Protein AF-A0A3M2VN21-F1 (afdb_monomer_lite)

Structure (mmCIF, N/CA/C/O backbone):
data_AF-A0A3M2VN21-F1
#
_entry.id   AF-A0A3M2VN21-F1
#
loop_
_atom_site.group_PDB
_atom_site.id
_atom_site.type_symbol
_atom_site.label_atom_id
_atom_site.label_alt_id
_atom_site.label_comp_id
_atom_site.label_asym_id
_atom_site.label_entity_id
_atom_site.label_seq_id
_atom_site.pdbx_PDB_ins_code
_atom_site.Cartn_x
_atom_site.Cartn_y
_atom_site.Cartn_z
_atom_site.occupancy
_atom_site.B_iso_or_equiv
_atom_site.auth_seq_id
_atom_site.auth_comp_id
_atom_site.auth_asym_id
_atom_site.auth_atom_id
_atom_site.pdbx_PDB_model_num
ATOM 1 N N . MET A 1 1 ? 8.908 -7.407 -5.002 1.00 74.88 1 MET A N 1
ATOM 2 C CA . MET A 1 1 ? 7.455 -7.652 -4.819 1.00 74.88 1 MET A CA 1
ATOM 3 C C . MET A 1 1 ? 6.894 -8.582 -5.898 1.00 74.88 1 MET A C 1
ATOM 5 O O . MET A 1 1 ? 7.407 -8.558 -7.011 1.00 74.88 1 MET A O 1
ATOM 9 N N . ASP A 1 2 ? 5.835 -9.355 -5.621 1.00 87.44 2 ASP A N 1
ATOM 10 C CA . ASP A 1 2 ? 5.081 -10.104 -6.645 1.00 87.44 2 ASP A CA 1
ATOM 11 C C . ASP A 1 2 ? 3.677 -9.520 -6.905 1.00 87.44 2 ASP A C 1
ATOM 13 O O . ASP A 1 2 ? 3.157 -8.704 -6.140 1.00 87.44 2 ASP A O 1
ATOM 17 N N . ALA A 1 3 ? 3.051 -9.944 -8.007 1.00 89.69 3 ALA A N 1
ATOM 18 C CA . ALA A 1 3 ? 1.728 -9.466 -8.407 1.00 89.69 3 ALA A CA 1
ATOM 19 C C . ALA A 1 3 ? 0.616 -9.843 -7.412 1.00 89.69 3 ALA A C 1
ATOM 21 O O . ALA A 1 3 ? -0.349 -9.095 -7.268 1.00 89.69 3 ALA A O 1
ATOM 22 N N . VAL A 1 4 ? 0.752 -10.973 -6.708 1.00 94.56 4 VAL A N 1
ATOM 23 C CA . VAL A 1 4 ? -0.243 -11.448 -5.731 1.00 94.56 4 VAL A CA 1
ATOM 24 C C . VAL A 1 4 ? -0.299 -10.502 -4.535 1.00 94.56 4 VAL A C 1
ATOM 26 O O . VAL A 1 4 ? -1.377 -10.189 -4.031 1.00 94.56 4 VAL A O 1
ATOM 29 N N . THR A 1 5 ? 0.857 -10.005 -4.108 1.00 93.25 5 THR A N 1
ATOM 30 C CA . THR A 1 5 ? 0.978 -9.062 -2.997 1.00 93.25 5 THR A CA 1
ATOM 31 C C . THR A 1 5 ? 0.366 -7.710 -3.352 1.00 93.25 5 THR A C 1
ATOM 33 O O . THR A 1 5 ? -0.441 -7.184 -2.587 1.00 93.25 5 THR A O 1
ATOM 36 N N . ILE A 1 6 ? 0.647 -7.198 -4.554 1.00 92.06 6 ILE A N 1
ATOM 37 C CA . ILE A 1 6 ? 0.047 -5.953 -5.059 1.00 92.06 6 ILE A CA 1
ATOM 38 C C . ILE A 1 6 ? -1.477 -6.092 -5.164 1.00 92.06 6 ILE A C 1
ATOM 40 O O . ILE A 1 6 ? -2.214 -5.226 -4.697 1.00 92.06 6 ILE A O 1
ATOM 44 N N . GLU A 1 7 ? -1.975 -7.201 -5.715 1.00 95.81 7 GLU A N 1
ATOM 45 C CA . GLU A 1 7 ? -3.414 -7.462 -5.793 1.00 95.81 7 GLU A CA 1
ATOM 46 C C . GLU A 1 7 ? -4.057 -7.519 -4.399 1.00 95.81 7 GLU A C 1
ATOM 48 O O . GLU A 1 7 ? -5.151 -6.983 -4.187 1.00 95.81 7 GLU A O 1
ATOM 53 N N . ARG A 1 8 ? -3.373 -8.136 -3.427 1.00 95.69 8 ARG A N 1
ATOM 54 C CA . ARG A 1 8 ? -3.825 -8.178 -2.034 1.00 95.69 8 ARG A CA 1
ATOM 55 C C . ARG A 1 8 ? -3.920 -6.775 -1.443 1.00 95.69 8 ARG A C 1
ATOM 57 O O . ARG A 1 8 ? -4.905 -6.495 -0.764 1.00 95.69 8 ARG A O 1
ATOM 64 N N . TRP A 1 9 ? -2.959 -5.897 -1.708 1.00 95.31 9 TRP A N 1
ATOM 65 C CA . TRP A 1 9 ? -3.006 -4.508 -1.252 1.00 95.31 9 TRP A CA 1
ATOM 66 C C . TRP A 1 9 ? -4.154 -3.731 -1.889 1.00 95.31 9 TRP A C 1
ATOM 68 O O . TRP A 1 9 ? -4.955 -3.148 -1.165 1.00 95.31 9 TRP A O 1
ATOM 78 N N . ILE A 1 10 ? -4.318 -3.816 -3.212 1.00 94.88 10 ILE A N 1
ATOM 79 C CA . ILE A 1 10 ? -5.408 -3.145 -3.939 1.00 94.88 10 ILE A CA 1
ATOM 80 C C . ILE A 1 10 ? -6.777 -3.545 -3.370 1.00 94.88 10 ILE A C 1
ATOM 82 O O . ILE A 1 10 ? -7.638 -2.698 -3.142 1.00 94.88 10 ILE A O 1
ATOM 86 N N . LYS A 1 11 ? -6.979 -4.836 -3.079 1.00 97.12 11 LYS A N 1
ATOM 87 C CA . LYS A 1 11 ? -8.229 -5.349 -2.487 1.00 97.12 11 LYS A CA 1
ATOM 88 C C . LYS A 1 11 ? -8.517 -4.825 -1.078 1.00 97.12 11 LYS A C 1
ATOM 90 O O . LYS A 1 11 ? -9.641 -4.967 -0.607 1.00 97.12 11 LYS A O 1
ATOM 95 N N . ASN A 1 12 ? -7.517 -4.271 -0.403 1.00 97.00 12 ASN A N 1
ATOM 96 C CA . ASN A 1 12 ? -7.604 -3.790 0.970 1.00 97.00 12 ASN A CA 1
ATOM 97 C C . ASN A 1 12 ? -7.520 -2.255 1.079 1.00 97.00 12 ASN A C 1
ATOM 99 O O . ASN A 1 12 ? -7.436 -1.735 2.193 1.00 97.00 12 ASN A O 1
ATOM 103 N N . LEU A 1 13 ? -7.590 -1.529 -0.042 1.00 96.31 13 LEU A N 1
ATOM 104 C CA . LEU A 1 13 ? -7.759 -0.076 -0.033 1.00 96.31 13 LEU A CA 1
ATOM 105 C C . LEU A 1 13 ? -9.000 0.330 0.783 1.00 96.31 13 LEU A C 1
ATOM 1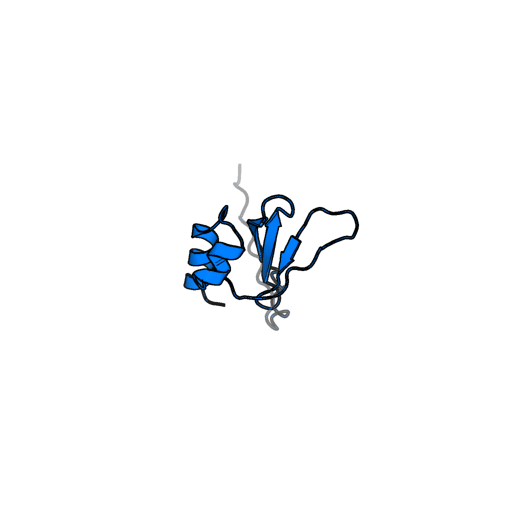07 O O . LEU A 1 13 ? -10.032 -0.345 0.790 1.00 96.31 13 LEU A O 1
ATOM 111 N N . GLY A 1 14 ? -8.880 1.437 1.508 1.00 95.62 14 GLY A N 1
ATOM 112 C CA . GLY A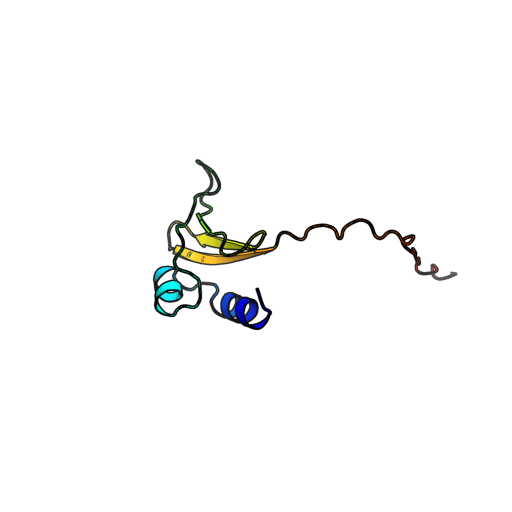 1 14 ? -9.865 1.991 2.430 1.00 95.62 14 GLY A CA 1
ATOM 113 C C . GLY A 1 14 ? -9.850 1.383 3.836 1.00 95.62 14 GLY A C 1
ATOM 114 O O . GLY A 1 14 ? -10.545 1.898 4.717 1.00 95.62 14 GLY A O 1
ATOM 115 N N . ARG A 1 15 ? -9.089 0.311 4.089 1.00 97.19 15 ARG A N 1
ATOM 116 C CA . ARG A 1 15 ? -8.975 -0.306 5.425 1.00 97.19 15 ARG A CA 1
ATOM 117 C C . ARG A 1 15 ? -7.998 0.440 6.328 1.00 97.19 15 ARG A C 1
ATOM 119 O O . ARG A 1 15 ? -7.144 1.180 5.851 1.00 97.19 15 ARG A O 1
ATOM 126 N N . GLN A 1 16 ? -8.132 0.244 7.640 1.00 96.25 16 GLN A N 1
ATOM 127 C CA . GLN A 1 16 ? -7.266 0.895 8.625 1.00 96.25 16 GLN A CA 1
ATOM 128 C C . GLN A 1 16 ? -5.879 0.251 8.678 1.00 96.25 16 GLN A C 1
ATOM 130 O O . GLN A 1 16 ? -5.765 -0.974 8.693 1.00 96.25 16 GLN A O 1
ATOM 135 N N . HIS A 1 17 ? -4.838 1.074 8.814 1.00 95.31 17 HIS A N 1
ATOM 136 C CA . HIS A 1 17 ? -3.445 0.641 8.950 1.00 95.31 17 HIS A CA 1
ATOM 137 C C . HIS A 1 17 ? -3.257 -0.451 10.017 1.00 95.31 17 HIS A C 1
ATOM 139 O O . HIS A 1 17 ? -2.635 -1.477 9.761 1.00 95.31 17 HIS A O 1
ATOM 145 N N . SER A 1 18 ? -3.844 -0.272 11.204 1.00 95.19 18 SER A N 1
ATOM 146 C CA . SER A 1 18 ? -3.729 -1.226 12.317 1.00 95.19 18 SER A CA 1
ATOM 147 C C . SER A 1 18 ? -4.276 -2.618 11.982 1.00 95.19 18 SER A C 1
ATOM 149 O O . SER A 1 18 ? -3.667 -3.619 12.353 1.00 95.19 18 SER A O 1
ATOM 151 N N . GLU A 1 19 ? -5.393 -2.698 11.256 1.00 96.75 19 GLU A N 1
ATOM 152 C CA . GLU A 1 19 ? -5.965 -3.968 10.796 1.00 96.75 19 GLU A CA 1
ATOM 153 C C . GLU A 1 19 ? -5.068 -4.634 9.752 1.00 96.75 19 GLU A C 1
ATOM 155 O O . GLU A 1 19 ? -4.847 -5.843 9.795 1.00 96.75 19 GLU A O 1
ATOM 160 N N . LEU A 1 20 ? -4.527 -3.837 8.826 1.00 96.50 20 LEU A N 1
ATOM 161 C CA . LEU A 1 20 ? -3.661 -4.325 7.756 1.00 96.50 20 LEU A CA 1
ATOM 162 C C . LEU A 1 20 ? -2.354 -4.904 8.297 1.00 96.50 20 LEU A C 1
ATOM 164 O O . LEU A 1 20 ? -1.899 -5.932 7.794 1.00 96.50 20 LEU A O 1
ATOM 168 N N . VAL A 1 21 ? -1.779 -4.282 9.327 1.00 96.00 21 VAL A N 1
ATOM 169 C CA . VAL A 1 21 ? -0.597 -4.801 10.026 1.00 96.00 21 VAL A CA 1
ATOM 170 C C . VAL A 1 21 ? -0.940 -6.078 10.794 1.00 96.00 21 VAL A C 1
ATOM 172 O O . VAL A 1 21 ? -0.247 -7.086 10.659 1.00 96.00 21 VAL A O 1
ATOM 175 N N . LEU A 1 22 ? -2.040 -6.078 11.556 1.00 96.94 22 LEU A N 1
ATOM 176 C CA . LEU A 1 22 ? -2.455 -7.228 12.367 1.00 96.94 22 LEU A CA 1
ATOM 177 C C . LEU A 1 22 ? -2.754 -8.478 11.521 1.00 96.94 22 LEU A C 1
ATOM 179 O O . LEU A 1 22 ? -2.428 -9.592 11.924 1.00 96.94 22 LEU A O 1
ATOM 183 N N . GLU A 1 23 ? -3.337 -8.304 10.336 1.00 96.50 23 GLU A N 1
ATOM 184 C CA . GLU A 1 23 ? -3.611 -9.386 9.381 1.00 96.50 23 GLU A CA 1
ATOM 185 C C . GLU A 1 23 ? -2.425 -9.711 8.452 1.00 96.50 23 GLU A C 1
ATOM 187 O O . GLU A 1 23 ? -2.556 -10.522 7.523 1.00 96.50 23 GLU A O 1
ATOM 192 N N . ALA A 1 24 ? -1.271 -9.070 8.670 1.00 94.44 24 ALA A N 1
ATOM 193 C CA . ALA A 1 24 ? -0.078 -9.186 7.835 1.00 94.44 24 ALA A CA 1
ATOM 194 C C . ALA A 1 24 ? -0.383 -8.979 6.337 1.00 94.44 24 ALA A C 1
ATOM 196 O O . ALA A 1 24 ? 0.084 -9.728 5.471 1.00 94.44 24 ALA A O 1
ATOM 197 N N . VAL A 1 25 ? -1.253 -8.012 6.027 1.00 94.44 25 VAL A N 1
ATOM 198 C CA . VAL A 1 25 ? -1.519 -7.542 4.661 1.00 94.44 25 VAL A CA 1
ATOM 199 C C . VAL A 1 25 ? -0.390 -6.621 4.209 1.00 94.44 25 VAL A C 1
ATOM 201 O O . VAL A 1 25 ? 0.103 -6.782 3.096 1.00 94.44 25 VAL A O 1
ATOM 204 N N . ILE A 1 26 ? 0.035 -5.706 5.079 1.00 94.00 26 ILE A N 1
ATOM 205 C CA . ILE A 1 26 ? 1.181 -4.808 4.886 1.00 94.00 26 ILE A CA 1
ATOM 206 C C . ILE A 1 26 ? 2.240 -5.101 5.963 1.00 94.00 26 ILE A C 1
ATOM 208 O O . ILE A 1 26 ? 1.893 -5.663 7.008 1.00 94.00 26 ILE A O 1
ATOM 212 N N . PRO A 1 27 ? 3.522 -4.769 5.735 1.00 93.44 27 PRO A N 1
ATOM 213 C CA . PRO A 1 27 ? 4.542 -4.913 6.769 1.00 93.44 27 PRO A CA 1
ATOM 214 C C . PRO A 1 27 ? 4.332 -3.904 7.907 1.00 93.44 27 PRO A C 1
ATOM 216 O O . PRO A 1 27 ? 3.756 -2.841 7.706 1.00 93.44 27 PRO A O 1
ATOM 219 N N . ASP A 1 28 ? 4.832 -4.225 9.099 1.00 94.69 28 ASP A N 1
ATOM 220 C CA . ASP A 1 28 ? 4.831 -3.314 10.249 1.00 94.69 28 ASP A CA 1
ATOM 221 C C . ASP A 1 28 ? 6.062 -2.398 10.183 1.00 94.69 28 ASP A C 1
ATOM 223 O O . ASP A 1 28 ? 7.101 -2.676 10.787 1.00 94.69 28 ASP A O 1
ATOM 227 N N . LEU A 1 29 ? 5.989 -1.358 9.350 1.00 92.75 29 LEU A N 1
ATOM 228 C CA . LEU A 1 29 ? 7.041 -0.344 9.224 1.00 92.75 29 LEU A CA 1
ATOM 229 C C . LEU A 1 29 ? 6.508 1.016 9.681 1.00 92.75 29 LEU A C 1
ATOM 231 O O . LEU A 1 29 ? 5.310 1.281 9.565 1.00 92.75 29 LEU A O 1
AT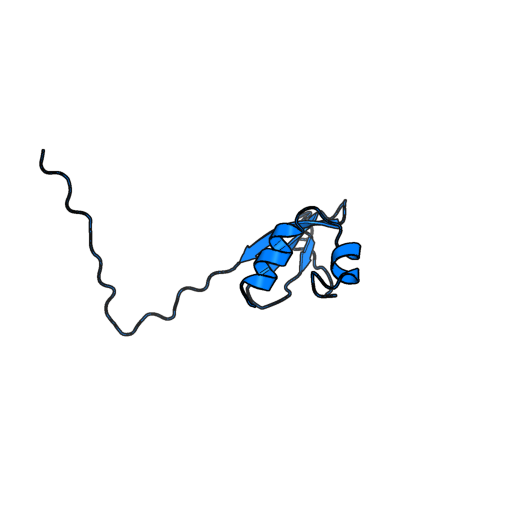OM 235 N N . PRO A 1 30 ? 7.383 1.899 10.192 1.00 90.25 30 PRO A N 1
ATOM 236 C CA . PRO A 1 30 ? 6.969 3.229 10.601 1.00 90.25 30 PRO A CA 1
ATOM 237 C C . PRO A 1 30 ? 6.438 4.027 9.410 1.00 90.25 30 PRO A C 1
ATOM 239 O O . PRO A 1 30 ? 7.030 4.031 8.330 1.00 90.25 30 PRO A O 1
ATOM 242 N N . LEU A 1 31 ? 5.346 4.745 9.651 1.00 91.19 31 LEU A N 1
ATOM 243 C CA . LEU A 1 31 ? 4.824 5.728 8.716 1.00 91.19 31 LEU A CA 1
ATOM 244 C C . LEU A 1 31 ? 5.635 7.032 8.825 1.00 91.19 31 LEU A C 1
ATOM 246 O O . LEU A 1 31 ? 6.008 7.451 9.923 1.00 91.19 31 LEU A O 1
ATOM 250 N N . ALA A 1 32 ? 5.883 7.681 7.693 1.00 88.50 32 ALA A N 1
ATOM 251 C CA . ALA A 1 32 ? 6.579 8.953 7.566 1.00 88.50 32 ALA A CA 1
ATOM 252 C C . ALA A 1 32 ? 5.659 10.005 6.931 1.00 88.50 32 ALA A C 1
ATOM 254 O O . ALA A 1 32 ? 4.901 9.701 6.011 1.00 88.50 32 ALA A O 1
ATOM 255 N N . CYS A 1 33 ? 5.736 11.247 7.411 1.00 83.62 33 CYS A N 1
ATOM 256 C CA . CYS A 1 33 ? 5.061 12.374 6.768 1.00 83.62 33 CYS A CA 1
ATOM 257 C C . CYS A 1 33 ? 5.883 12.848 5.567 1.00 83.62 33 CYS A C 1
ATOM 259 O O . CYS A 1 33 ? 7.092 13.057 5.696 1.00 83.62 33 CYS A O 1
ATOM 261 N N . LEU A 1 34 ? 5.223 13.046 4.427 1.00 70.94 34 LEU A N 1
ATOM 262 C CA . LEU A 1 34 ? 5.867 13.483 3.187 1.00 70.94 34 LEU A CA 1
ATOM 263 C C . LEU A 1 34 ? 6.389 14.921 3.264 1.00 70.94 34 LEU A C 1
ATOM 265 O O . LEU A 1 34 ? 7.529 15.194 2.886 1.00 70.94 34 LEU A O 1
ATOM 269 N N . PHE A 1 35 ? 5.587 15.838 3.806 1.00 65.44 35 PHE A N 1
ATOM 270 C CA . PHE A 1 35 ? 5.981 17.228 4.013 1.00 65.44 35 PHE A CA 1
ATOM 271 C C . PHE A 1 35 ? 5.439 17.749 5.343 1.00 65.44 35 PHE A C 1
ATOM 273 O O . PHE A 1 35 ? 4.478 17.224 5.893 1.00 65.44 35 PHE A O 1
ATOM 280 N N . ILE A 1 36 ? 6.067 18.802 5.868 1.00 61.19 36 ILE A N 1
ATOM 281 C CA . ILE A 1 36 ? 5.690 19.428 7.149 1.00 61.19 36 ILE A CA 1
ATOM 282 C C . ILE A 1 36 ? 4.269 20.023 7.094 1.00 61.19 36 ILE A C 1
ATOM 284 O O . ILE A 1 36 ? 3.600 20.089 8.123 1.00 61.19 36 ILE A O 1
ATOM 288 N N . ASP A 1 37 ? 3.816 20.397 5.894 1.00 64.75 37 ASP A N 1
ATOM 289 C CA . ASP A 1 37 ? 2.530 21.056 5.643 1.00 64.75 37 ASP A CA 1
ATOM 290 C C . ASP A 1 37 ? 1.553 20.189 4.829 1.00 64.75 37 ASP A C 1
ATOM 292 O O . ASP A 1 37 ? 0.452 20.644 4.517 1.00 64.75 37 ASP A O 1
ATOM 296 N N . ASP A 1 38 ? 1.962 18.974 4.445 1.00 62.62 38 ASP A N 1
ATOM 297 C CA . ASP A 1 38 ? 1.145 18.061 3.647 1.00 62.62 38 ASP A CA 1
ATOM 298 C C . ASP A 1 38 ? 0.621 16.931 4.530 1.00 62.62 38 ASP A C 1
ATOM 300 O O . ASP A 1 38 ? 1.363 16.307 5.290 1.00 62.62 38 ASP A O 1
ATOM 304 N N . ASP A 1 39 ? -0.676 16.671 4.407 1.00 66.62 39 ASP A N 1
ATOM 305 C CA . ASP A 1 39 ? -1.401 15.663 5.179 1.00 66.62 39 ASP A CA 1
ATOM 306 C C . ASP A 1 39 ? -0.992 14.228 4.736 1.00 66.62 39 ASP A C 1
ATOM 308 O O . ASP A 1 39 ? -1.459 13.242 5.288 1.00 66.62 39 ASP A O 1
ATOM 312 N N . GLY A 1 40 ? -0.096 14.051 3.760 1.00 76.00 40 GLY A N 1
ATOM 313 C CA . GLY A 1 40 ? 0.321 12.733 3.274 1.00 76.00 40 GLY A CA 1
ATOM 314 C C . GLY A 1 40 ? 1.140 11.925 4.290 1.00 76.00 40 GLY A C 1
ATOM 315 O O . GLY A 1 40 ? 2.306 12.236 4.554 1.00 76.00 40 GLY A O 1
ATOM 316 N N . LEU A 1 41 ? 0.557 10.841 4.811 1.00 91.62 41 LEU A N 1
ATOM 317 C CA . LEU A 1 41 ? 1.239 9.842 5.635 1.00 91.62 41 LEU A CA 1
ATOM 318 C C . LEU A 1 41 ? 1.577 8.627 4.770 1.00 91.62 41 LEU A C 1
ATOM 320 O O . LEU A 1 41 ? 0.693 8.078 4.123 1.00 91.62 41 LEU A O 1
ATOM 324 N N . GLN A 1 42 ? 2.830 8.180 4.745 1.00 92.50 42 GLN A N 1
ATOM 325 C CA . GLN A 1 42 ? 3.230 7.078 3.867 1.00 92.50 42 GLN A CA 1
ATOM 326 C C . GLN A 1 42 ? 4.193 6.087 4.506 1.00 92.50 42 GLN A C 1
ATOM 328 O O . GLN A 1 42 ? 4.805 6.365 5.530 1.00 92.50 42 GLN A O 1
ATOM 333 N N . MET A 1 43 ? 4.385 4.948 3.853 1.00 93.06 43 MET A N 1
ATOM 334 C CA . MET A 1 43 ? 5.495 4.031 4.105 1.00 93.06 43 MET A CA 1
ATOM 335 C C . 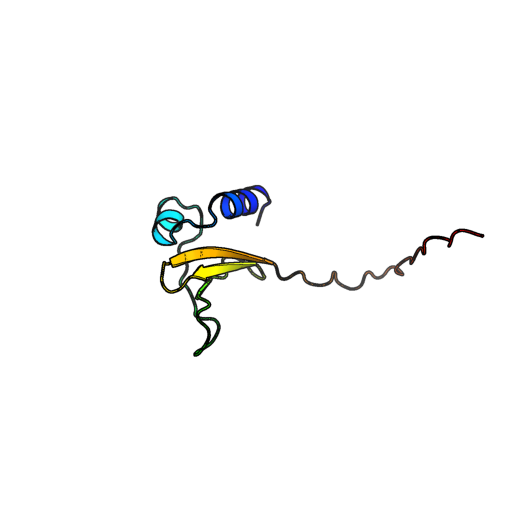MET A 1 43 ? 6.055 3.486 2.800 1.00 93.06 43 MET A C 1
ATOM 337 O O . MET A 1 43 ? 5.328 3.329 1.821 1.00 93.06 43 MET A O 1
ATOM 341 N N . GLU A 1 44 ? 7.326 3.110 2.836 1.00 92.50 44 GLU A N 1
ATOM 342 C CA . GLU A 1 44 ? 8.018 2.480 1.717 1.00 92.50 44 GLU A CA 1
ATOM 343 C C . GLU A 1 44 ? 8.361 1.025 2.088 1.00 92.50 44 GLU A C 1
ATOM 345 O O . GLU A 1 44 ? 9.382 0.769 2.732 1.00 92.50 44 GLU A O 1
ATOM 350 N N . PRO A 1 45 ? 7.486 0.045 1.778 1.00 90.88 45 PRO A N 1
ATOM 351 C CA . PRO A 1 45 ? 7.747 -1.365 2.070 1.00 90.88 45 PRO A CA 1
ATOM 352 C C . PRO A 1 45 ? 8.884 -1.960 1.231 1.00 90.88 45 PRO A C 1
ATOM 354 O O . PRO A 1 45 ? 9.541 -2.906 1.665 1.00 90.88 45 PRO A O 1
ATOM 357 N N . GLU A 1 46 ? 9.098 -1.438 0.027 1.00 89.56 46 GLU A N 1
ATOM 358 C CA . GLU A 1 46 ? 10.161 -1.837 -0.890 1.00 89.56 46 GLU A CA 1
ATOM 359 C C . GLU A 1 46 ? 10.567 -0.617 -1.717 1.00 89.56 46 GLU A C 1
ATOM 361 O O . GLU A 1 46 ? 9.737 0.256 -1.960 1.00 89.56 46 GLU A O 1
ATOM 366 N N . ASN A 1 47 ? 11.828 -0.577 -2.157 1.00 86.75 47 ASN A N 1
ATOM 367 C CA . ASN A 1 47 ? 12.346 0.513 -2.979 1.00 86.75 47 ASN A CA 1
ATOM 368 C C . ASN A 1 47 ? 11.401 0.803 -4.154 1.00 86.75 47 ASN A C 1
ATOM 370 O O . ASN A 1 47 ? 11.030 -0.129 -4.876 1.00 86.75 47 ASN A O 1
ATOM 374 N N . ALA A 1 48 ? 11.070 2.080 -4.354 1.00 88.19 48 ALA A N 1
ATOM 375 C CA . ALA A 1 48 ? 10.196 2.556 -5.429 1.00 88.19 48 ALA A CA 1
ATOM 376 C C . ALA A 1 48 ? 8.714 2.131 -5.320 1.00 88.19 48 ALA A C 1
ATOM 378 O O . ALA A 1 48 ? 7.966 2.265 -6.295 1.00 88.19 48 ALA A O 1
ATOM 379 N N . ILE A 1 49 ? 8.270 1.651 -4.155 1.00 91.44 49 ILE A N 1
ATOM 380 C CA . ILE A 1 49 ? 6.859 1.381 -3.863 1.00 91.44 49 ILE A CA 1
ATOM 381 C C . ILE A 1 49 ? 6.455 2.148 -2.612 1.00 91.44 49 ILE A C 1
ATOM 383 O O . ILE A 1 49 ? 6.978 1.883 -1.535 1.00 91.44 49 ILE A O 1
ATOM 387 N N . GLU A 1 50 ? 5.462 3.022 -2.728 1.00 92.81 50 GLU A N 1
ATOM 388 C CA . GLU A 1 50 ? 4.947 3.805 -1.605 1.00 92.81 50 GLU A CA 1
ATOM 389 C C . GLU A 1 50 ? 3.486 3.436 -1.329 1.00 92.81 50 GLU A C 1
ATOM 391 O O . GLU A 1 50 ? 2.671 3.295 -2.244 1.00 92.81 50 GLU A O 1
ATOM 396 N N . LEU A 1 51 ? 3.157 3.243 -0.051 1.00 94.50 51 LEU A N 1
ATOM 397 C CA . LEU A 1 51 ? 1.791 3.048 0.427 1.00 94.50 51 LEU A CA 1
ATOM 398 C C . LEU A 1 51 ? 1.372 4.300 1.190 1.00 94.50 51 LEU A C 1
ATOM 400 O O . LEU A 1 51 ? 2.022 4.654 2.175 1.00 94.50 51 LEU A O 1
ATOM 404 N N . HIS A 1 52 ? 0.285 4.938 0.764 1.00 94.06 52 HIS A N 1
ATOM 405 C CA . HIS A 1 52 ? -0.191 6.190 1.346 1.00 94.06 52 HIS A CA 1
ATOM 406 C C . HIS A 1 52 ? -1.443 5.979 2.189 1.00 94.06 52 HIS A C 1
ATOM 408 O O . HIS A 1 52 ? -2.331 5.185 1.860 1.00 94.06 52 HIS A O 1
ATOM 414 N N . PHE A 1 53 ? -1.519 6.733 3.276 1.00 93.94 53 PHE A N 1
ATOM 415 C CA . PHE A 1 53 ? -2.571 6.681 4.268 1.00 93.94 53 PHE A CA 1
ATOM 416 C C . PHE A 1 53 ? -3.111 8.081 4.541 1.00 93.94 53 PHE A C 1
ATOM 418 O O . PHE A 1 53 ? -2.355 9.050 4.619 1.00 93.94 53 PHE A O 1
ATOM 425 N N . ASP A 1 54 ? -4.417 8.168 4.770 1.00 91.06 54 ASP A N 1
ATOM 426 C CA . ASP A 1 54 ? -5.025 9.386 5.294 1.00 91.06 54 ASP A CA 1
ATOM 427 C C . ASP A 1 54 ? -4.583 9.578 6.757 1.00 91.06 54 ASP A C 1
ATOM 429 O O . ASP A 1 54 ? -4.756 8.674 7.581 1.00 91.06 54 ASP A O 1
ATOM 433 N N . PRO A 1 55 ? -4.042 10.742 7.137 1.00 89.06 55 PRO A N 1
ATOM 434 C CA . PRO A 1 55 ? -3.442 10.954 8.454 1.00 89.06 55 PRO A CA 1
ATOM 435 C C . PRO A 1 55 ? -4.495 11.121 9.557 1.00 89.06 55 PRO A C 1
ATOM 437 O O . PRO A 1 55 ? -4.184 11.012 10.743 1.00 89.06 55 PRO A O 1
ATOM 440 N N . ARG A 1 56 ? -5.752 11.420 9.195 1.00 89.62 56 ARG A N 1
ATOM 441 C CA . ARG A 1 56 ? -6.846 11.683 10.143 1.00 89.62 56 ARG A CA 1
ATOM 442 C C . ARG A 1 56 ? -7.550 10.393 10.542 1.00 89.62 56 ARG A C 1
ATOM 444 O O . ARG A 1 56 ? -8.006 10.253 11.673 1.00 89.62 56 ARG A O 1
ATOM 451 N N . THR A 1 57 ? -7.668 9.468 9.601 1.00 92.56 57 THR A N 1
ATOM 452 C CA . THR A 1 57 ? -8.434 8.227 9.701 1.00 92.56 57 THR A CA 1
ATOM 453 C C . THR A 1 57 ? -7.555 6.984 9.649 1.00 92.56 57 THR A C 1
ATOM 455 O O . THR A 1 57 ? -8.045 5.895 9.951 1.00 92.56 57 THR A O 1
ATOM 458 N N . MET A 1 58 ? -6.272 7.133 9.302 1.00 93.50 58 MET A N 1
ATOM 459 C CA . MET A 1 58 ? -5.293 6.054 9.133 1.00 93.50 58 MET A CA 1
ATOM 460 C C . MET A 1 58 ? -5.746 5.002 8.114 1.00 93.50 58 MET A C 1
ATOM 462 O O . MET A 1 58 ? -5.427 3.817 8.249 1.00 93.50 58 MET A O 1
ATOM 466 N N . ARG A 1 59 ? -6.543 5.407 7.118 1.00 95.19 59 ARG A N 1
ATOM 467 C CA . ARG A 1 59 ? -7.025 4.520 6.054 1.00 95.19 59 ARG A CA 1
ATOM 468 C C . ARG A 1 59 ? -6.014 4.456 4.928 1.00 95.19 59 ARG A C 1
ATOM 470 O O . ARG A 1 59 ? -5.452 5.472 4.563 1.00 95.19 59 ARG A O 1
ATOM 477 N N . PHE A 1 60 ? -5.814 3.266 4.383 1.00 95.56 60 PHE A N 1
ATOM 478 C CA . PHE A 1 60 ? -4.946 3.026 3.238 1.00 95.56 60 PHE A CA 1
ATOM 479 C C . PHE A 1 60 ? -5.611 3.518 1.948 1.00 95.56 60 PHE A C 1
ATOM 481 O O . PHE A 1 60 ? -6.643 2.971 1.567 1.00 95.56 60 PHE A O 1
ATOM 488 N N . GLU A 1 61 ? -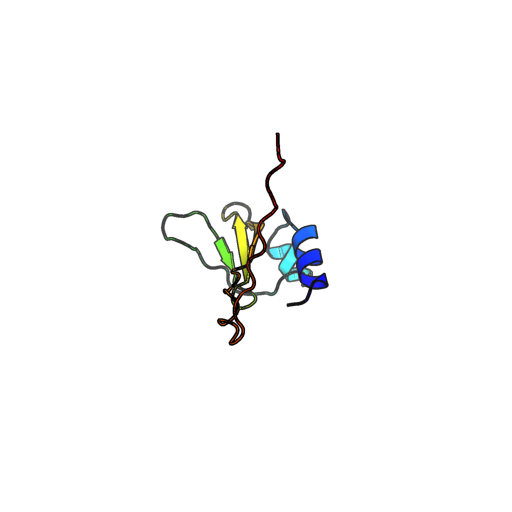5.074 4.540 1.289 1.00 94.44 61 GLU A N 1
ATOM 489 C CA . GLU A 1 61 ? -5.772 5.231 0.191 1.00 94.44 61 GLU A CA 1
ATOM 490 C C . GLU A 1 61 ? -5.157 4.985 -1.182 1.00 94.44 61 GLU A C 1
ATOM 492 O O . GLU A 1 61 ? -5.889 4.842 -2.163 1.00 94.44 61 GLU A O 1
ATOM 497 N N . GLU A 1 62 ? -3.831 4.898 -1.256 1.00 94.31 62 GLU A N 1
ATOM 498 C CA . GLU A 1 62 ? -3.120 4.886 -2.531 1.00 94.31 62 GLU A CA 1
ATOM 499 C C . GLU A 1 62 ? -1.865 4.010 -2.484 1.00 94.31 62 GLU A C 1
ATOM 501 O O . GLU A 1 62 ? -1.220 3.845 -1.446 1.00 94.31 62 GLU A O 1
ATOM 506 N N . ILE A 1 63 ? -1.541 3.434 -3.645 1.00 93.56 63 ILE A N 1
ATOM 507 C CA . ILE A 1 63 ? -0.319 2.674 -3.903 1.00 93.56 63 ILE A CA 1
ATOM 508 C C . ILE A 1 63 ? 0.380 3.336 -5.083 1.00 93.56 63 ILE A C 1
ATOM 510 O O . ILE A 1 63 ? -0.159 3.330 -6.194 1.00 93.56 63 ILE A O 1
ATOM 514 N N . SER A 1 64 ? 1.586 3.833 -4.851 1.00 91.50 64 SER A N 1
ATOM 515 C CA . SER A 1 64 ? 2.403 4.493 -5.864 1.00 91.50 64 SER A CA 1
ATOM 516 C C . SER A 1 64 ? 3.579 3.608 -6.257 1.00 91.50 64 SER A C 1
ATOM 518 O O . SER A 1 64 ? 4.215 2.972 -5.416 1.00 91.50 64 SER A O 1
ATOM 520 N N . PHE A 1 65 ? 3.872 3.570 -7.557 1.00 89.69 65 PHE A N 1
ATOM 521 C CA . PHE A 1 65 ? 5.025 2.866 -8.113 1.00 89.69 65 PHE A CA 1
ATOM 522 C C . PHE A 1 65 ? 5.905 3.856 -8.863 1.00 89.69 65 PHE A C 1
ATOM 524 O O . PHE A 1 65 ? 5.462 4.483 -9.829 1.00 89.69 65 PHE A O 1
ATOM 531 N N . ILE A 1 66 ? 7.169 3.950 -8.466 1.00 85.75 66 ILE A N 1
ATOM 532 C CA . ILE A 1 66 ? 8.168 4.716 -9.202 1.00 85.75 66 ILE A CA 1
ATOM 533 C C . ILE A 1 66 ? 8.766 3.788 -10.262 1.00 85.75 66 ILE A C 1
ATOM 535 O O . ILE A 1 66 ? 9.534 2.871 -9.979 1.00 85.75 66 ILE A O 1
ATOM 539 N N . LEU A 1 67 ? 8.382 4.007 -11.519 1.00 82.12 67 LEU A N 1
ATOM 540 C CA . LEU A 1 67 ? 8.939 3.266 -12.646 1.00 82.12 67 LEU A CA 1
ATOM 541 C C . LEU A 1 67 ? 10.250 3.923 -13.082 1.00 82.12 67 LEU A C 1
ATOM 543 O O . LEU A 1 67 ? 10.249 5.020 -13.640 1.00 82.12 67 LEU A O 1
ATOM 547 N N . HIS A 1 68 ? 11.370 3.244 -12.849 1.00 76.62 68 HIS A N 1
ATOM 548 C CA . HIS A 1 68 ? 12.645 3.652 -13.430 1.00 76.62 68 HIS A CA 1
ATOM 549 C C . HIS A 1 68 ? 12.646 3.371 -14.934 1.00 76.62 68 HIS A C 1
ATOM 551 O O . HIS A 1 68 ? 12.176 2.319 -15.379 1.00 76.62 68 HIS A O 1
ATOM 557 N N . GLU A 1 69 ? 13.187 4.304 -15.723 1.00 74.12 69 GLU A N 1
ATOM 558 C CA . GLU A 1 69 ? 13.466 4.023 -17.128 1.00 74.12 69 GLU A CA 1
ATOM 559 C C . GLU A 1 69 ? 14.383 2.795 -17.210 1.00 74.12 69 GLU A C 1
ATOM 561 O O . GLU A 1 69 ? 15.331 2.688 -16.422 1.00 74.12 69 GLU A O 1
ATOM 566 N N . PRO A 1 70 ? 14.115 1.847 -18.128 1.00 67.12 70 PRO A N 1
ATOM 567 C CA . PRO A 1 70 ? 15.062 0.773 -18.366 1.00 67.12 70 PRO A CA 1
ATOM 568 C C . PRO A 1 70 ? 16.406 1.401 -18.738 1.00 67.12 70 PRO A C 1
ATOM 570 O O . PRO A 1 70 ? 16.435 2.376 -19.496 1.00 67.12 70 PRO A O 1
ATOM 573 N N . GLU A 1 71 ? 17.507 0.841 -18.223 1.00 70.75 71 GLU A N 1
ATOM 574 C CA . GLU A 1 71 ? 18.843 1.215 -18.691 1.00 70.75 71 GLU A CA 1
ATOM 575 C C . GLU A 1 71 ? 18.831 1.265 -20.224 1.00 70.75 71 GLU A C 1
ATOM 577 O O . GLU A 1 71 ? 18.244 0.369 -20.850 1.00 70.75 71 GLU A O 1
ATOM 582 N N . PRO A 1 72 ? 19.414 2.313 -20.840 1.00 65.88 72 PRO A N 1
ATOM 583 C CA . PRO A 1 72 ? 19.370 2.472 -22.279 1.00 65.88 72 PRO A CA 1
ATOM 584 C C . PRO A 1 72 ? 19.905 1.197 -22.918 1.00 65.88 72 PRO A C 1
ATOM 586 O O . PRO A 1 72 ? 21.072 0.835 -22.763 1.00 65.88 72 PRO A O 1
ATOM 589 N N . SER A 1 73 ? 19.007 0.495 -23.607 1.00 62.56 73 SER A N 1
ATOM 590 C CA . SER A 1 73 ? 19.351 -0.705 -24.350 1.00 62.56 73 SER A CA 1
ATOM 591 C C . SER A 1 73 ? 20.519 -0.372 -25.286 1.00 62.56 73 SER A C 1
ATOM 593 O O . SER A 1 73 ? 20.459 0.642 -25.985 1.00 62.56 73 SER A O 1
ATOM 595 N N . PRO A 1 74 ? 21.560 -1.219 -25.369 1.00 69.38 74 PRO A N 1
ATOM 596 C CA . PRO A 1 74 ? 22.633 -1.030 -26.344 1.00 69.38 74 PRO A CA 1
ATOM 597 C C . PRO A 1 74 ? 22.139 -1.170 -27.796 1.00 69.38 74 PRO A C 1
ATOM 599 O O . PRO A 1 74 ? 22.877 -0.864 -28.730 1.00 69.38 74 PRO A O 1
ATOM 602 N N . PHE A 1 75 ? 20.904 -1.637 -28.001 1.00 68.69 75 PHE A N 1
ATOM 603 C CA . PHE A 1 75 ? 20.251 -1.736 -29.302 1.00 68.69 75 PHE A CA 1
ATOM 604 C C . PHE A 1 75 ? 19.436 -0.480 -29.615 1.00 68.69 75 PHE A C 1
ATOM 606 O O . PHE A 1 75 ? 18.709 0.019 -28.753 1.00 68.69 75 PHE A O 1
ATOM 613 N N . GLU A 1 76 ? 19.515 -0.014 -30.865 1.00 66.38 76 GLU A N 1
ATOM 614 C CA . GLU A 1 76 ? 18.728 1.118 -31.357 1.00 66.38 76 GLU A CA 1
ATOM 615 C C . GLU A 1 76 ? 17.221 0.890 -31.164 1.00 66.38 76 GLU A C 1
ATOM 617 O O . GLU A 1 76 ? 16.656 -0.123 -31.585 1.00 66.38 76 GLU A O 1
ATOM 622 N N . THR A 1 77 ? 16.548 1.869 -30.558 1.00 67.38 77 THR A N 1
ATOM 623 C CA . THR A 1 77 ? 15.092 1.873 -30.395 1.00 67.38 77 THR A CA 1
ATOM 624 C C . THR A 1 77 ? 14.411 2.002 -31.757 1.00 67.38 77 THR A C 1
ATOM 626 O O . THR A 1 77 ? 14.362 3.085 -32.345 1.00 67.38 77 THR A O 1
ATOM 629 N N . TYR A 1 78 ? 13.831 0.909 -32.254 1.00 65.81 78 TYR A N 1
ATOM 630 C CA . TYR A 1 78 ? 13.023 0.933 -33.472 1.00 65.81 78 TYR A CA 1
ATOM 631 C C . TYR A 1 78 ? 11.724 1.724 -33.240 1.00 65.81 78 TYR A C 1
ATOM 633 O O . TYR A 1 78 ? 10.826 1.277 -32.526 1.00 65.81 78 TYR A O 1
ATOM 641 N N . LYS A 1 79 ? 11.605 2.908 -33.854 1.00 74.69 79 LYS A N 1
ATOM 642 C CA . LYS A 1 79 ? 10.354 3.683 -33.884 1.00 74.69 79 LYS A CA 1
ATOM 643 C C . LYS A 1 79 ? 9.544 3.325 -35.127 1.00 74.69 79 LYS A C 1
ATOM 645 O O . LYS A 1 79 ? 9.860 3.775 -36.225 1.00 74.69 79 LYS A O 1
ATOM 650 N N . ALA A 1 80 ? 8.456 2.583 -34.944 1.00 70.94 80 ALA A N 1
ATOM 651 C CA . ALA A 1 80 ? 7.399 2.487 -35.944 1.00 70.94 80 ALA A CA 1
ATOM 652 C C . ALA A 1 80 ? 6.389 3.625 -35.740 1.00 70.94 80 ALA A C 1
ATOM 654 O O . ALA A 1 80 ? 5.933 3.863 -34.622 1.00 70.94 80 ALA A O 1
ATOM 655 N N . SER A 1 81 ? 6.017 4.319 -36.813 1.00 76.38 81 SER A N 1
ATOM 656 C CA . SER A 1 81 ? 4.883 5.245 -36.826 1.00 76.38 81 SER A CA 1
ATOM 657 C C . SER A 1 81 ? 3.716 4.620 -37.591 1.00 76.38 81 SER A C 1
ATOM 659 O O . SER A 1 81 ? 3.912 3.921 -38.585 1.00 76.38 81 SER A O 1
ATOM 661 N N . CYS A 1 82 ? 2.484 4.855 -37.129 1.00 55.06 82 CYS A N 1
ATOM 662 C CA . CYS A 1 82 ? 1.295 4.454 -37.880 1.00 55.06 82 CYS A CA 1
ATOM 663 C C . CYS A 1 82 ? 1.244 5.235 -39.203 1.00 55.06 82 CYS A C 1
ATOM 665 O O . CYS A 1 82 ? 1.229 6.470 -39.160 1.00 55.06 82 CYS A O 1
ATOM 667 N N . PRO A 1 83 ? 1.173 4.567 -40.369 1.00 66.88 83 PRO A N 1
ATOM 668 C CA . PRO A 1 83 ? 0.996 5.270 -41.628 1.00 66.88 83 PRO A CA 1
ATOM 669 C C . PRO A 1 83 ? -0.372 5.964 -41.620 1.00 66.88 83 PRO A C 1
ATOM 671 O O . PRO A 1 83 ? -1.409 5.338 -41.391 1.00 66.88 83 PRO A O 1
ATOM 674 N N . GLY A 1 84 ? -0.366 7.285 -41.810 1.00 67.19 84 GLY A N 1
ATOM 675 C CA . GLY A 1 84 ? -1.582 8.093 -41.855 1.00 67.19 84 GLY A CA 1
ATOM 676 C C . GLY A 1 84 ? -2.515 7.618 -42.969 1.00 67.19 84 GLY A C 1
ATOM 677 O O . GLY A 1 84 ? -2.058 7.265 -44.056 1.00 67.19 84 GLY A O 1
ATOM 678 N N . ARG A 1 85 ? -3.830 7.606 -42.702 1.00 55.91 85 ARG A N 1
ATOM 679 C CA . ARG A 1 85 ? -4.848 7.312 -43.721 1.00 55.91 85 ARG A CA 1
ATOM 680 C C . ARG A 1 85 ? -4.658 8.266 -44.903 1.00 55.91 85 ARG A C 1
ATOM 682 O O . ARG A 1 85 ? -4.866 9.469 -44.752 1.00 55.91 85 ARG A O 1
ATOM 689 N N . LEU A 1 86 ? -4.292 7.716 -46.059 1.00 54.16 86 LEU A N 1
ATOM 690 C CA . LEU A 1 86 ? -4.421 8.396 -47.345 1.00 54.16 86 LEU A CA 1
ATOM 691 C C . LEU A 1 86 ? -5.906 8.759 -47.513 1.00 54.16 86 LEU A C 1
ATOM 693 O O . LEU A 1 86 ? -6.764 7.875 -47.453 1.00 54.16 86 LEU A O 1
ATOM 697 N N . ARG A 1 87 ? -6.191 10.061 -47.595 1.00 5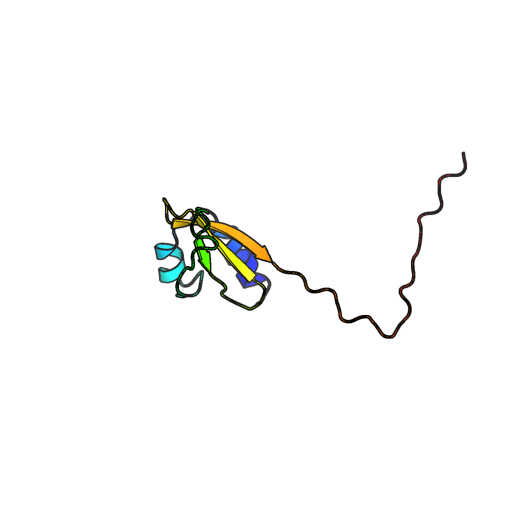6.41 87 ARG A N 1
ATOM 698 C CA . ARG A 1 87 ? -7.499 10.584 -48.005 1.00 56.41 87 ARG A CA 1
ATOM 699 C C . ARG A 1 87 ? -7.640 10.494 -49.514 1.00 56.41 87 ARG A C 1
ATOM 701 O O . ARG A 1 87 ? -6.612 10.702 -50.193 1.00 56.41 87 ARG A O 1
#

Foldseek 3Di:
DDPVLVVLLVVQAFHAPVVCCVVVSDDPDDWDDPDPPDQWIWDDRDPQWIFTARNVRRTTHDIGGDDDDPDPDPDDDDDDDDDDDDD

Radius of gyration: 19.13 Å; chains: 1; bounding box: 32×32×60 Å

pLDDT: mean 84.52, std 12.92, range [54.16, 97.19]

Organism: Pseudomonas syringae pv. ribicola (NCBI:txid55398)

Sequence (87 aa):
MDAVTIERWIKNLGRQHSELVLEAVIPDLPLACLFIDDDGLQMEPENAIELHFDPRTMRFEEISFILHEPEPSPFETYKASCPGRLR

Secondary structure (DSSP, 8-state):
--HHHHHHHHTTTTSBHHHHHHTTSS-----EEEETTEEEEEEEEETTEEEEE-TTT-BEEEEEE--PPP---SS------PPP---